Protein AF-A0A0S7F197-F1 (afdb_monomer)

Sequence (125 aa):
KGGRQEEVINSNISMAHLVPHTPRNTLISLTGIEQMNTLLDNIISGESMDQLIGAPYGCGEQNMARMTLPLIAVLYLDKTNQWESVGFEKRNEAIQHIKTGKLHRAFLGTDTTYMMSLQHTKRKK

Nearest PDB structures (foldseek):
  2wii-assembly3_B  TM=9.419E-01  e=9.748E-04  Homo sapiens
  7b2m-assembly1_B  TM=9.218E-01  e=2.964E-03  Homo sapiens
  7b2p-assembly1_B  TM=9.239E-01  e=3.746E-03  Homo sapiens
  1hzf-assembly1_A  TM=9.238E-01  e=4.211E-03  Homo sapiens
  7b2q-assembly1_B  TM=9.219E-01  e=9.014E-03  Homo sapiens

Solvent-accessible surface area (backbone atoms only — not comparable to full-atom values): 7716 Å² total; per-residue (Å²): 137,85,83,87,83,83,83,89,84,79,78,88,73,57,77,90,77,55,69,85,96,60,89,86,86,84,89,84,85,86,81,73,73,61,67,61,50,57,58,49,46,71,70,64,34,41,66,59,33,49,78,30,53,52,74,44,55,77,57,77,66,51,18,53,61,42,32,48,37,19,49,52,29,50,56,48,33,68,73,69,67,35,40,78,73,58,38,67,69,49,58,58,52,30,52,48,30,46,51,51,41,51,51,56,48,51,61,50,69,76,38,47,71,60,53,53,50,54,55,59,57,61,73,74,105

Secondary structure (DSSP, 8-state):
-PPPP---------GGGSPTTPPP--------THHHHHHHHHHS-HHHHHTT-----SSHHHHHHHHHHHHHHHHHHHHHTTHHHH-HHHHHHHHHHHHHHHHHHHHHHHHHHHHHHHHHHHTT-

Mean predicted aligned error: 16.6 Å

Radius of gyration: 30.18 Å; Cα contacts (8 Å, |Δi|>4): 68; chains: 1; bounding box: 49×61×86 Å

InterPro domains:
  IPR008930 Terpenoid cyclases/protein prenyltransferase alpha-alpha toroid [SSF48239] (44-101)
  IPR011626 Alpha-macroglobulin-like, TED domain [PF07678] (38-104)
  IPR019742 Alpha-2-macroglobulin, conserved site [PS00477] (56-64)
  IPR047565 Alpha-macroglobulin-like, thiol-ester bond-forming region [SM01419] (48-77)
  IPR050473 Alpha-2-macroglobulin/Complement system [PTHR11412] (29-101)

Structure (mmCIF, N/CA/C/O backbone):
data_AF-A0A0S7F197-F1
#
_entry.id   AF-A0A0S7F197-F1
#
loop_
_atom_site.group_PDB
_atom_site.id
_atom_site.type_symbol
_atom_site.label_atom_id
_atom_site.label_alt_id
_atom_site.label_comp_id
_atom_site.label_asym_id
_atom_site.label_entity_id
_atom_site.label_seq_id
_atom_site.pdbx_PDB_ins_code
_atom_site.Cartn_x
_atom_site.Cartn_y
_atom_site.Cartn_z
_atom_site.occupancy
_atom_site.B_iso_or_equiv
_atom_site.auth_seq_id
_atom_site.auth_comp_id
_atom_site.auth_asym_id
_atom_site.auth_atom_id
_atom_site.pdbx_PDB_model_num
ATOM 1 N N . LYS A 1 1 ? -10.213 -11.837 -30.596 1.00 41.69 1 LYS A N 1
ATOM 2 C CA . LYS A 1 1 ? -9.796 -11.834 -32.022 1.00 41.69 1 LYS A CA 1
ATOM 3 C C . LYS A 1 1 ? -8.289 -11.590 -32.039 1.00 41.69 1 LYS A C 1
ATOM 5 O O . LYS A 1 1 ? -7.893 -10.514 -31.621 1.00 41.69 1 LYS A O 1
ATOM 10 N N . GLY A 1 2 ? -7.472 -12.596 -32.363 1.00 49.31 2 GLY A N 1
ATOM 11 C CA . GLY A 1 2 ? -6.006 -12.483 -32.339 1.00 49.31 2 GLY A CA 1
ATOM 12 C C . GLY A 1 2 ? -5.488 -11.846 -33.626 1.00 49.31 2 GLY A C 1
ATOM 13 O O . GLY A 1 2 ? -5.853 -12.297 -34.709 1.00 49.31 2 GLY A O 1
ATOM 14 N N . GLY A 1 3 ? -4.701 -10.776 -33.511 1.00 66.56 3 GLY A N 1
ATOM 15 C CA . GLY A 1 3 ? -4.039 -10.144 -34.650 1.00 66.56 3 GLY A CA 1
ATOM 16 C C . GLY A 1 3 ? -2.847 -10.986 -35.094 1.00 66.56 3 GLY A C 1
ATOM 17 O O . GLY A 1 3 ? -2.015 -11.352 -34.268 1.00 66.56 3 GLY A O 1
ATOM 18 N N . ARG A 1 4 ? -2.771 -11.317 -36.384 1.00 75.50 4 ARG A N 1
ATOM 19 C CA . ARG A 1 4 ? -1.572 -11.913 -36.980 1.00 75.50 4 ARG A CA 1
ATOM 20 C C . ARG A 1 4 ? -0.666 -10.768 -37.425 1.00 75.50 4 ARG A C 1
ATOM 22 O O . ARG A 1 4 ? -1.080 -9.991 -38.280 1.00 75.50 4 ARG A O 1
ATOM 29 N N . GLN A 1 5 ? 0.528 -10.660 -36.848 1.00 76.38 5 GLN A N 1
ATOM 30 C CA . GLN A 1 5 ? 1.568 -9.756 -37.341 1.00 76.38 5 GLN A CA 1
ATOM 31 C C . GLN A 1 5 ? 2.603 -10.571 -38.114 1.00 76.38 5 GLN A C 1
ATOM 33 O O . GLN A 1 5 ? 3.058 -11.612 -37.648 1.00 76.38 5 GLN A O 1
ATOM 38 N N . GLU A 1 6 ? 2.932 -10.101 -39.309 1.00 84.50 6 GLU A N 1
ATOM 39 C CA . GLU A 1 6 ? 3.902 -10.704 -40.213 1.00 84.50 6 GLU A CA 1
ATOM 40 C C . GLU A 1 6 ? 4.879 -9.606 -40.622 1.00 84.50 6 GLU A C 1
ATOM 42 O O . GLU A 1 6 ? 4.458 -8.536 -41.062 1.00 84.50 6 GLU A O 1
ATOM 47 N N . GLU A 1 7 ? 6.171 -9.847 -40.424 1.00 77.50 7 GLU A N 1
ATOM 48 C CA . GLU A 1 7 ? 7.221 -8.885 -40.736 1.00 77.50 7 GLU A CA 1
ATOM 49 C C . GLU A 1 7 ? 8.354 -9.594 -41.476 1.00 77.50 7 GLU A C 1
ATOM 51 O O . GLU A 1 7 ? 8.823 -10.657 -41.063 1.00 77.50 7 GLU A O 1
ATOM 56 N N . VAL A 1 8 ? 8.764 -9.020 -42.607 1.00 83.50 8 VAL A N 1
ATOM 57 C CA . VAL A 1 8 ? 9.816 -9.568 -43.466 1.00 83.50 8 VAL A CA 1
ATOM 58 C C . VAL A 1 8 ? 11.104 -8.810 -43.182 1.00 83.50 8 VAL A C 1
ATOM 60 O O . VAL A 1 8 ? 11.246 -7.648 -43.559 1.00 83.50 8 VAL A O 1
ATOM 63 N N . ILE A 1 9 ? 12.053 -9.479 -42.531 1.00 78.12 9 ILE A N 1
ATOM 64 C CA . ILE A 1 9 ? 13.364 -8.906 -42.220 1.00 78.12 9 ILE A CA 1
ATOM 65 C C . ILE A 1 9 ? 14.352 -9.334 -43.303 1.00 78.12 9 ILE A C 1
ATOM 67 O O . ILE A 1 9 ? 14.784 -10.486 -43.358 1.00 78.12 9 ILE A O 1
ATOM 71 N N . ASN A 1 10 ? 14.719 -8.390 -44.166 1.00 80.50 10 ASN A N 1
ATOM 72 C CA . ASN A 1 10 ? 15.731 -8.605 -45.191 1.00 80.50 10 ASN A CA 1
ATOM 73 C C . ASN A 1 10 ? 17.127 -8.326 -44.626 1.00 80.50 10 ASN A C 1
ATOM 75 O O . ASN A 1 10 ? 17.353 -7.324 -43.951 1.00 80.50 10 ASN A O 1
ATOM 79 N N . SER A 1 11 ? 18.081 -9.202 -44.933 1.00 75.06 11 SER A N 1
ATOM 80 C CA . SER A 1 11 ? 19.487 -8.945 -44.628 1.00 75.06 11 SER A CA 1
ATOM 81 C C . SER A 1 11 ? 20.049 -7.894 -45.585 1.00 75.06 11 SER A C 1
ATOM 83 O O . SER A 1 11 ? 19.920 -8.036 -46.798 1.00 75.06 11 SER A O 1
ATOM 85 N N . ASN A 1 12 ? 20.740 -6.885 -45.050 1.00 79.50 12 ASN A N 1
ATOM 86 C CA . ASN A 1 12 ? 21.515 -5.929 -45.853 1.00 79.50 12 ASN A CA 1
ATOM 87 C C . ASN A 1 12 ? 22.893 -6.472 -46.276 1.00 79.50 12 ASN A C 1
ATOM 89 O O . ASN A 1 12 ? 23.678 -5.758 -46.902 1.00 79.50 12 ASN A O 1
ATOM 93 N N . ILE A 1 13 ? 23.228 -7.718 -45.927 1.00 76.50 13 ILE A N 1
ATOM 94 C CA . ILE A 1 13 ? 24.501 -8.325 -46.315 1.00 76.50 13 ILE A CA 1
ATOM 95 C C . ILE A 1 13 ? 24.418 -8.750 -47.782 1.00 76.50 13 ILE A C 1
ATOM 97 O O . ILE A 1 13 ? 23.639 -9.631 -48.146 1.00 76.50 13 ILE A O 1
ATOM 101 N N . SER A 1 14 ? 25.256 -8.135 -48.617 1.00 77.94 14 SER A N 1
ATOM 102 C CA . SER A 1 14 ? 25.396 -8.500 -50.028 1.00 77.94 14 SER A CA 1
ATOM 103 C C . SER A 1 14 ? 25.887 -9.939 -50.185 1.00 77.94 14 SER A C 1
ATOM 105 O O . SER A 1 14 ? 26.837 -10.362 -49.523 1.00 77.94 14 SER A O 1
ATOM 107 N N . MET A 1 15 ? 25.299 -10.665 -51.138 1.00 75.69 15 MET A N 1
ATOM 108 C CA . MET A 1 15 ? 25.708 -12.028 -51.495 1.00 75.69 15 MET A CA 1
ATOM 109 C C . MET A 1 15 ? 27.176 -12.114 -51.938 1.00 75.69 15 MET A C 1
ATOM 111 O O . MET A 1 15 ? 27.795 -13.160 -51.774 1.00 75.69 15 MET A O 1
ATOM 115 N N . ALA A 1 16 ? 27.750 -11.018 -52.447 1.00 79.31 16 ALA A N 1
ATOM 116 C CA . ALA A 1 16 ? 29.157 -10.951 -52.844 1.00 79.31 16 ALA A CA 1
ATOM 117 C C . ALA A 1 16 ? 30.136 -11.015 -51.655 1.00 79.31 16 ALA A C 1
ATOM 119 O O . ALA A 1 16 ? 31.313 -11.300 -51.849 1.00 79.31 16 ALA A O 1
ATOM 120 N N . HIS A 1 17 ? 29.665 -10.747 -50.432 1.00 78.12 17 HIS A N 1
ATOM 121 C CA . HIS A 1 17 ? 30.480 -10.756 -49.212 1.00 78.12 17 HIS A CA 1
ATOM 122 C C . HIS A 1 17 ? 30.296 -12.033 -48.377 1.00 78.12 17 HIS A C 1
ATOM 124 O O . HIS A 1 17 ? 30.851 -12.138 -47.284 1.00 78.12 17 HIS A O 1
ATOM 130 N N . LEU A 1 18 ? 29.515 -13.002 -48.865 1.00 79.00 18 LEU A N 1
ATOM 131 C CA . LEU A 1 18 ? 29.321 -14.286 -48.199 1.00 79.00 18 LEU A CA 1
ATOM 132 C C . LEU A 1 18 ? 30.352 -15.299 -48.693 1.00 79.00 18 LEU A C 1
ATOM 134 O O . LEU A 1 18 ? 30.513 -15.509 -49.894 1.00 79.00 18 LEU A O 1
ATOM 138 N N . VAL A 1 19 ? 31.010 -15.973 -47.752 1.00 82.00 19 VAL A N 1
ATOM 139 C CA . VAL A 1 19 ? 31.907 -17.086 -48.072 1.00 82.00 19 VAL A CA 1
ATOM 140 C C . VAL A 1 19 ? 31.065 -18.286 -48.534 1.00 82.00 19 VAL A C 1
ATOM 142 O O . VAL A 1 19 ? 30.174 -18.723 -47.791 1.00 82.00 19 VAL A O 1
ATOM 145 N N . PRO A 1 20 ? 31.323 -18.844 -49.734 1.00 82.50 20 PRO A N 1
ATOM 146 C CA . PRO A 1 20 ? 30.599 -20.009 -50.229 1.00 82.50 20 PRO A CA 1
ATOM 147 C C . PRO A 1 20 ? 30.662 -21.189 -49.249 1.00 82.50 20 PRO A C 1
ATOM 149 O O . PRO A 1 20 ? 31.667 -21.396 -48.575 1.00 82.50 20 PRO A O 1
ATOM 152 N N . HIS A 1 21 ? 29.583 -21.970 -49.175 1.00 80.12 21 HIS A N 1
ATOM 153 C CA . HIS A 1 21 ? 29.463 -23.176 -48.336 1.00 80.12 21 HIS A CA 1
ATOM 154 C C . HIS A 1 21 ? 29.579 -22.973 -46.813 1.00 80.12 21 HIS A C 1
ATOM 156 O O . HIS A 1 21 ? 29.723 -23.946 -46.076 1.00 80.12 21 HIS A O 1
ATOM 162 N N . THR A 1 22 ? 29.450 -21.740 -46.317 1.00 80.00 22 THR A N 1
ATOM 163 C CA . THR A 1 22 ? 29.411 -21.471 -44.870 1.00 80.00 22 THR A CA 1
ATOM 164 C C . THR A 1 22 ? 27.970 -21.544 -44.334 1.00 80.00 22 THR A C 1
ATOM 166 O O . THR A 1 22 ? 27.057 -21.007 -44.975 1.00 80.00 22 THR A O 1
ATOM 169 N N . PRO A 1 23 ? 27.721 -22.187 -43.175 1.00 77.88 23 PRO A N 1
ATOM 170 C CA . PRO A 1 23 ? 26.403 -22.189 -42.544 1.00 77.88 23 PRO A CA 1
ATOM 171 C C . PRO A 1 23 ? 25.985 -20.776 -42.115 1.00 77.88 23 PRO A C 1
ATOM 173 O O . PRO A 1 23 ? 26.791 -19.988 -41.624 1.00 77.88 23 PRO A O 1
ATO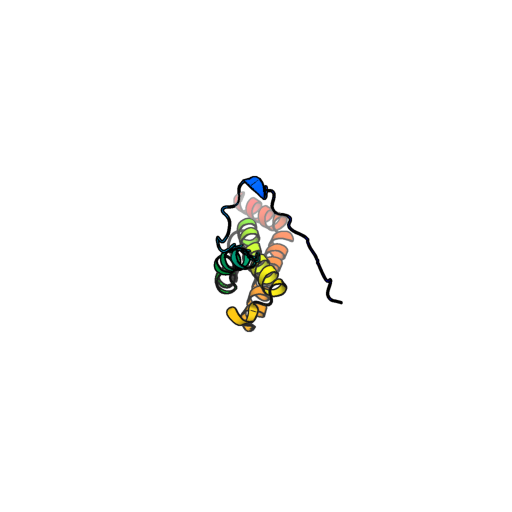M 176 N N . ARG A 1 24 ? 24.704 -20.449 -42.314 1.00 76.81 24 ARG A N 1
ATOM 177 C CA . ARG A 1 24 ? 24.119 -19.143 -41.985 1.00 76.81 24 ARG A CA 1
ATOM 178 C C . ARG A 1 24 ? 23.312 -19.258 -40.697 1.00 76.81 24 ARG A C 1
ATOM 180 O O . ARG A 1 24 ? 22.344 -20.011 -40.664 1.00 76.81 24 ARG A O 1
ATOM 187 N N . ASN A 1 25 ? 23.674 -18.473 -39.685 1.00 77.75 25 ASN A N 1
ATOM 188 C CA . ASN A 1 25 ? 22.952 -18.415 -38.416 1.00 77.75 25 ASN A CA 1
ATOM 189 C C . ASN A 1 25 ? 22.300 -17.038 -38.254 1.00 77.75 25 ASN A C 1
ATOM 191 O O . ASN A 1 25 ? 22.963 -16.012 -38.398 1.00 77.75 25 ASN A O 1
ATOM 195 N N . THR A 1 26 ? 21.011 -17.015 -37.924 1.00 78.75 26 THR A N 1
ATOM 196 C CA . THR A 1 26 ? 20.271 -15.794 -37.581 1.00 78.75 26 THR A CA 1
ATOM 197 C C . THR A 1 26 ? 19.682 -15.974 -36.189 1.00 78.75 26 THR A C 1
ATOM 199 O O . THR A 1 26 ? 18.934 -16.921 -35.961 1.00 78.75 26 THR A O 1
ATOM 202 N N . LEU A 1 27 ? 20.036 -15.085 -35.258 1.00 78.75 27 LEU A N 1
ATOM 203 C CA . LEU A 1 27 ? 19.495 -15.077 -33.901 1.00 78.75 27 LEU A CA 1
ATOM 204 C C . LEU A 1 27 ? 18.454 -13.965 -33.787 1.00 78.75 27 LEU A C 1
ATOM 206 O O . LEU A 1 27 ? 18.780 -12.791 -33.944 1.00 78.75 27 LEU A O 1
ATOM 210 N N . ILE A 1 28 ? 17.214 -14.349 -33.501 1.00 79.38 28 ILE A N 1
ATOM 211 C CA . ILE A 1 28 ? 16.116 -13.426 -33.215 1.00 79.38 28 ILE A CA 1
ATOM 212 C C . ILE A 1 28 ? 15.781 -13.591 -31.735 1.00 79.38 28 ILE A C 1
ATOM 214 O O . ILE A 1 28 ? 15.513 -14.705 -31.291 1.00 79.38 28 ILE A O 1
ATOM 218 N N . SER A 1 29 ? 15.817 -12.496 -30.975 1.00 75.00 29 SER A N 1
ATOM 219 C CA . SER A 1 29 ? 15.411 -12.477 -29.568 1.00 75.00 29 SER A CA 1
ATOM 220 C C . SER A 1 29 ? 14.234 -11.529 -29.388 1.00 75.00 29 SER A C 1
ATOM 222 O O . SER A 1 29 ? 14.250 -10.408 -29.895 1.00 75.00 29 SER A O 1
ATOM 224 N N . LEU A 1 30 ? 13.218 -11.998 -28.674 1.00 71.25 30 LEU A N 1
ATOM 225 C CA . LEU A 1 30 ? 12.011 -11.259 -28.331 1.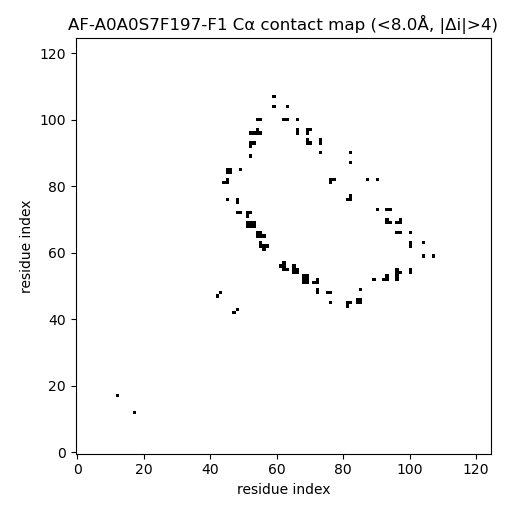00 71.25 30 LEU A CA 1
ATOM 226 C C . LEU A 1 30 ? 11.923 -11.225 -26.810 1.00 71.25 30 LEU A C 1
ATOM 228 O O . LEU A 1 30 ? 11.762 -12.268 -26.178 1.00 71.25 30 LEU A O 1
ATOM 232 N N . THR A 1 31 ? 12.011 -10.034 -26.229 1.00 65.62 31 THR A N 1
ATOM 233 C CA . THR A 1 31 ? 11.844 -9.844 -24.786 1.00 65.62 31 THR A CA 1
ATOM 234 C C . THR A 1 31 ? 10.580 -9.032 -24.545 1.00 65.62 31 THR A C 1
ATOM 236 O O . THR A 1 31 ? 10.441 -7.926 -25.065 1.00 65.62 31 THR A O 1
ATOM 239 N N . GLY A 1 32 ? 9.647 -9.578 -23.765 1.00 64.88 32 GLY A N 1
ATOM 240 C CA . GLY A 1 32 ? 8.479 -8.839 -23.290 1.00 64.88 32 GLY A CA 1
ATOM 241 C C . GLY A 1 32 ? 8.852 -7.844 -22.186 1.00 64.88 32 GLY A C 1
ATOM 242 O O . GLY A 1 32 ? 9.794 -8.065 -21.428 1.00 64.88 32 GLY A O 1
ATOM 243 N N . ILE A 1 33 ? 8.074 -6.768 -22.051 1.00 64.50 33 ILE A N 1
ATOM 244 C CA . ILE A 1 33 ? 8.262 -5.718 -21.025 1.00 64.50 33 ILE A CA 1
ATOM 245 C C . ILE A 1 33 ? 7.960 -6.240 -19.597 1.00 64.50 33 ILE A C 1
ATOM 247 O O . ILE A 1 33 ? 8.137 -5.523 -18.618 1.00 64.50 33 ILE A O 1
ATOM 251 N N . GLU A 1 34 ? 7.540 -7.501 -19.441 1.00 57.81 34 GLU A N 1
ATOM 252 C CA . GLU A 1 34 ? 7.171 -8.107 -18.151 1.00 57.81 34 GLU A CA 1
ATOM 253 C C . GLU A 1 34 ? 8.269 -7.999 -17.081 1.00 57.81 34 GLU A C 1
ATOM 255 O O . GLU A 1 34 ? 7.963 -7.845 -15.900 1.00 57.81 34 GLU A O 1
ATOM 260 N N . GLN A 1 35 ? 9.546 -7.975 -17.476 1.00 55.03 35 GLN A N 1
ATOM 261 C CA . GLN A 1 35 ? 10.667 -7.827 -16.539 1.00 55.03 35 GLN A CA 1
ATOM 262 C C . GLN A 1 35 ? 10.630 -6.492 -15.775 1.00 55.03 35 GLN A C 1
ATOM 264 O O . GLN A 1 35 ? 11.036 -6.426 -14.615 1.00 55.03 35 GLN A O 1
ATOM 269 N N . MET A 1 36 ? 10.092 -5.431 -16.382 1.00 55.09 36 MET A N 1
ATOM 270 C CA . MET A 1 36 ? 9.985 -4.125 -15.730 1.00 55.09 36 MET A CA 1
ATOM 271 C C . MET A 1 36 ? 8.828 -4.079 -14.719 1.00 55.09 36 MET A C 1
ATOM 273 O O . MET A 1 36 ? 8.958 -3.429 -13.682 1.00 55.09 36 MET A O 1
ATOM 277 N N . ASN A 1 37 ? 7.749 -4.833 -14.964 1.00 54.91 37 ASN A N 1
ATOM 278 C CA . ASN A 1 37 ? 6.652 -4.986 -14.004 1.00 54.91 37 ASN A CA 1
ATOM 279 C C . ASN A 1 37 ? 7.124 -5.740 -12.758 1.00 54.91 37 ASN A C 1
ATOM 281 O O . ASN A 1 37 ? 6.896 -5.262 -11.657 1.00 54.91 37 ASN A O 1
ATOM 285 N N . THR A 1 38 ? 7.903 -6.819 -12.906 1.00 55.00 38 THR A N 1
ATOM 286 C CA . THR A 1 38 ? 8.399 -7.576 -11.738 1.00 55.00 38 THR A CA 1
ATOM 287 C C . THR A 1 38 ? 9.285 -6.754 -10.795 1.00 55.00 38 THR A C 1
ATOM 289 O O . THR A 1 38 ? 9.247 -6.955 -9.586 1.00 55.00 38 THR A O 1
ATOM 292 N N . LEU A 1 39 ? 10.060 -5.791 -11.310 1.00 57.47 39 LEU A N 1
ATOM 293 C CA . LEU A 1 39 ? 10.876 -4.895 -10.480 1.00 57.47 39 LEU A CA 1
ATOM 294 C C . LEU A 1 39 ? 10.033 -3.848 -9.739 1.00 57.47 39 LEU A C 1
ATOM 296 O O . LEU A 1 39 ? 10.335 -3.539 -8.589 1.00 57.47 39 LEU A O 1
ATOM 300 N N . LEU A 1 40 ? 8.983 -3.312 -10.373 1.00 54.34 40 LEU A N 1
ATOM 301 C CA . LEU A 1 40 ? 8.061 -2.364 -9.738 1.00 54.34 40 LEU A CA 1
ATOM 302 C C . LEU A 1 40 ? 7.122 -3.053 -8.739 1.00 54.34 40 LEU A C 1
ATOM 304 O O . LEU A 1 40 ? 6.922 -2.523 -7.648 1.00 54.34 40 LEU A O 1
ATOM 308 N N . ASP A 1 41 ? 6.620 -4.242 -9.071 1.00 53.16 41 ASP A N 1
ATOM 309 C CA . ASP A 1 41 ? 5.762 -5.055 -8.202 1.00 53.16 41 ASP A CA 1
ATOM 310 C C . ASP A 1 41 ? 6.499 -5.478 -6.921 1.00 53.16 41 ASP A C 1
ATOM 312 O O . ASP A 1 41 ? 5.907 -5.518 -5.843 1.00 53.16 41 ASP A O 1
ATOM 316 N N . ASN A 1 42 ? 7.814 -5.713 -7.006 1.00 57.38 42 ASN A N 1
ATOM 317 C CA . ASN A 1 42 ? 8.644 -6.015 -5.837 1.00 57.38 42 ASN A CA 1
ATOM 318 C C . ASN A 1 42 ? 8.886 -4.797 -4.923 1.00 57.38 42 ASN A C 1
ATOM 320 O O . ASN A 1 42 ? 9.163 -4.980 -3.741 1.00 57.38 42 ASN A O 1
ATOM 324 N N . ILE A 1 43 ? 8.809 -3.563 -5.441 1.00 61.19 43 ILE A N 1
ATOM 325 C CA . ILE A 1 43 ? 8.990 -2.332 -4.643 1.00 61.19 43 ILE A CA 1
ATOM 326 C C . ILE A 1 43 ? 7.655 -1.856 -4.059 1.00 61.19 43 ILE A C 1
ATOM 328 O O . ILE A 1 43 ? 7.614 -1.336 -2.946 1.00 61.19 43 ILE A O 1
ATOM 332 N N . ILE A 1 44 ? 6.563 -2.007 -4.810 1.00 74.75 44 ILE A N 1
ATOM 333 C CA . ILE A 1 44 ? 5.217 -1.592 -4.415 1.00 74.75 44 ILE A CA 1
ATOM 334 C C . ILE A 1 44 ? 4.350 -2.849 -4.316 1.00 74.75 44 ILE A C 1
ATOM 336 O O . ILE A 1 44 ? 3.586 -3.186 -5.217 1.00 74.75 44 ILE A O 1
ATOM 340 N N . SER A 1 45 ? 4.481 -3.551 -3.197 1.00 82.81 45 SER A N 1
ATOM 341 C CA . SER A 1 45 ? 3.744 -4.782 -2.910 1.00 82.81 45 SER A CA 1
ATOM 342 C C . SER A 1 45 ? 2.594 -4.549 -1.929 1.00 82.81 45 SER A C 1
ATOM 344 O O . SER A 1 45 ? 2.530 -3.518 -1.249 1.00 82.81 45 SER A O 1
ATOM 346 N N . GLY A 1 46 ? 1.704 -5.534 -1.798 1.00 83.69 46 GLY A N 1
ATOM 347 C CA . GLY A 1 46 ? 0.702 -5.540 -0.735 1.00 83.69 46 GLY A CA 1
ATOM 348 C C . GLY A 1 46 ? 1.316 -5.421 0.665 1.00 83.69 46 GLY A C 1
ATOM 349 O O . GLY A 1 46 ? 0.842 -4.619 1.465 1.00 83.69 46 GLY A O 1
ATOM 350 N N . GLU A 1 47 ? 2.433 -6.106 0.928 1.00 85.81 47 GLU A N 1
ATOM 351 C CA . GLU A 1 47 ? 3.190 -5.999 2.187 1.00 85.81 47 GLU A CA 1
ATOM 352 C C . GLU A 1 47 ? 3.683 -4.566 2.452 1.00 85.81 47 GLU A C 1
ATOM 354 O O . GLU A 1 47 ? 3.595 -4.064 3.571 1.00 85.81 47 GLU A O 1
ATOM 359 N N . SER A 1 48 ? 4.136 -3.861 1.412 1.00 87.50 48 SER A N 1
ATOM 360 C CA . SER A 1 48 ? 4.538 -2.454 1.541 1.00 87.50 48 SER A CA 1
ATOM 361 C C . SER A 1 48 ? 3.343 -1.535 1.816 1.00 87.50 48 SER A C 1
ATOM 363 O O . SER A 1 48 ? 3.465 -0.566 2.564 1.00 87.50 48 SER A O 1
ATOM 365 N N . MET A 1 49 ? 2.170 -1.832 1.243 1.00 92.00 49 MET A N 1
ATOM 366 C CA . MET A 1 49 ? 0.936 -1.083 1.520 1.00 92.00 49 MET A CA 1
ATOM 367 C C . MET A 1 49 ? 0.381 -1.348 2.918 1.00 92.00 49 MET A C 1
ATOM 369 O O . MET A 1 49 ? -0.240 -0.455 3.492 1.00 92.00 49 MET A O 1
ATOM 373 N N . ASP A 1 50 ? 0.615 -2.532 3.482 1.00 90.25 50 ASP A N 1
ATOM 374 C CA . ASP A 1 50 ? 0.197 -2.871 4.841 1.00 90.25 50 ASP A CA 1
ATOM 375 C C . ASP A 1 50 ? 0.766 -1.893 5.879 1.00 90.25 50 ASP A C 1
ATOM 377 O O . ASP A 1 50 ? 0.061 -1.417 6.765 1.00 90.25 50 ASP A O 1
ATOM 381 N N . GLN A 1 51 ? 2.022 -1.480 5.696 1.00 90.94 51 GLN A N 1
ATOM 382 C CA . GLN A 1 51 ? 2.695 -0.514 6.572 1.00 90.94 51 GLN A CA 1
ATOM 383 C C . GLN A 1 51 ? 2.030 0.873 6.585 1.00 90.94 51 GLN A C 1
ATOM 385 O O . GLN A 1 51 ? 2.273 1.677 7.487 1.00 90.94 51 GLN A O 1
ATOM 390 N N . LEU A 1 52 ? 1.197 1.174 5.587 1.00 91.81 52 LEU A N 1
ATOM 391 C CA . LEU A 1 52 ? 0.463 2.432 5.475 1.00 91.81 52 LEU A CA 1
ATOM 392 C C . LEU A 1 52 ? -0.932 2.359 6.120 1.00 91.81 52 LEU A C 1
ATOM 394 O O . LEU A 1 52 ? -1.591 3.393 6.275 1.00 91.81 52 LEU A O 1
ATOM 398 N N . ILE A 1 53 ? -1.394 1.164 6.503 1.00 91.06 53 ILE A N 1
ATOM 399 C CA . ILE A 1 53 ? -2.676 0.944 7.175 1.00 91.06 53 ILE A CA 1
ATOM 400 C C . ILE A 1 53 ? -2.495 1.215 8.669 1.00 91.06 53 ILE A C 1
ATOM 402 O O . ILE A 1 53 ? -2.216 0.332 9.471 1.00 91.06 53 ILE A O 1
ATOM 406 N N . GLY A 1 54 ? -2.660 2.479 9.049 1.00 89.19 54 GLY A N 1
ATOM 407 C CA . GLY A 1 54 ? -2.561 2.903 10.440 1.00 89.19 54 GLY A CA 1
ATOM 408 C C . GLY A 1 54 ? -3.537 4.016 10.789 1.00 89.19 54 GLY A C 1
ATOM 409 O O . GLY A 1 54 ? -3.959 4.804 9.936 1.00 89.19 54 GLY A O 1
ATOM 410 N N . ALA A 1 55 ? -3.879 4.093 12.074 1.00 86.38 55 ALA A N 1
ATOM 411 C CA . ALA A 1 55 ? -4.706 5.168 12.597 1.00 86.38 55 ALA A CA 1
ATOM 412 C C . ALA A 1 55 ? -3.969 6.517 12.478 1.00 86.38 55 ALA A C 1
ATOM 414 O O . ALA A 1 55 ? -2.817 6.631 12.912 1.00 86.38 55 ALA A O 1
ATOM 415 N N . PRO A 1 56 ? -4.606 7.568 11.931 1.00 84.69 56 PRO A N 1
ATOM 416 C CA . PRO A 1 56 ? -4.024 8.901 11.940 1.00 84.69 56 PRO A CA 1
ATOM 417 C C . PRO A 1 56 ? -4.027 9.486 13.362 1.00 84.69 56 PRO A C 1
ATOM 419 O O . PRO A 1 56 ? -4.864 9.146 14.196 1.00 84.69 56 PRO A O 1
ATOM 422 N N . TYR A 1 57 ? -3.074 10.376 13.640 1.00 81.88 57 TYR A N 1
ATOM 423 C CA . TYR A 1 57 ? -2.914 11.017 14.948 1.00 81.88 57 TYR A CA 1
ATOM 424 C C . TYR A 1 57 ? -2.252 12.397 14.824 1.00 81.88 57 TYR A C 1
ATOM 426 O O . TYR A 1 57 ? -1.696 12.745 13.778 1.00 81.88 57 TYR A O 1
ATOM 434 N N . GLY A 1 58 ? -2.250 13.168 15.915 1.00 78.31 58 GLY A N 1
ATOM 435 C CA . GLY A 1 58 ? -1.622 14.493 16.008 1.00 78.31 58 GLY A CA 1
ATOM 436 C C . GLY A 1 58 ? -2.605 15.655 15.836 1.00 78.31 58 GLY A C 1
ATOM 437 O O . GLY A 1 58 ? -3.818 15.468 15.865 1.00 78.31 58 GLY A O 1
ATOM 438 N N . CYS A 1 59 ? -2.075 16.872 15.674 1.00 78.94 59 CYS A N 1
ATOM 439 C CA . CYS A 1 59 ? -2.886 18.073 15.426 1.00 78.94 59 CYS A CA 1
ATOM 440 C C . CYS A 1 59 ? -3.660 17.961 14.103 1.00 78.94 59 CYS A C 1
ATOM 442 O O . CYS A 1 59 ? -3.281 17.175 13.242 1.00 78.94 59 CYS A O 1
ATOM 444 N N . GLY A 1 60 ? -4.686 18.792 13.892 1.00 73.62 60 GLY A N 1
ATOM 445 C CA . GLY A 1 60 ? -5.568 18.703 12.716 1.00 73.62 60 GLY A CA 1
ATOM 446 C C . GLY A 1 60 ? -4.846 18.551 11.366 1.00 73.62 60 GLY A C 1
ATOM 447 O O . GLY A 1 60 ? -5.235 17.704 10.565 1.00 73.62 60 GLY A O 1
ATOM 448 N N . GLU A 1 61 ? -3.760 19.298 11.140 1.00 74.25 61 GLU A N 1
ATOM 449 C CA . GLU A 1 61 ? -2.941 19.207 9.920 1.00 74.25 61 GLU A CA 1
ATOM 450 C C . GLU A 1 61 ? -2.127 17.904 9.832 1.00 74.25 61 GLU A C 1
ATOM 452 O O . GLU A 1 61 ? -2.140 17.230 8.806 1.00 74.25 61 GLU A O 1
ATOM 457 N N . GLN A 1 62 ? -1.481 17.489 10.923 1.00 77.62 62 GLN A N 1
ATOM 458 C CA . GLN A 1 62 ? -0.723 16.233 10.969 1.00 77.62 62 GLN A CA 1
ATOM 459 C C . GLN A 1 62 ? -1.638 15.009 10.856 1.00 77.62 62 GLN A C 1
ATOM 461 O O . GLN A 1 62 ? -1.300 14.035 10.187 1.00 77.62 62 GLN A O 1
ATOM 466 N N . ASN A 1 63 ? -2.813 15.074 11.477 1.00 80.12 63 ASN A N 1
ATOM 467 C CA . ASN A 1 63 ? -3.847 14.058 11.380 1.00 80.12 63 ASN A CA 1
ATOM 468 C C . ASN A 1 63 ? -4.348 13.934 9.935 1.00 80.12 63 ASN A C 1
ATOM 470 O O . ASN A 1 63 ? -4.474 12.826 9.423 1.00 80.12 63 ASN A O 1
ATOM 474 N N . MET A 1 64 ? -4.566 15.062 9.247 1.00 77.62 64 MET A N 1
ATOM 475 C CA . MET A 1 64 ? -4.903 15.074 7.819 1.00 77.62 64 MET A CA 1
ATOM 476 C C . MET A 1 64 ? -3.798 14.465 6.958 1.00 77.62 64 MET A C 1
ATOM 478 O O . MET A 1 64 ? -4.094 13.618 6.119 1.00 77.62 64 MET A O 1
ATOM 482 N N . ALA A 1 65 ? -2.542 14.859 7.184 1.00 80.81 65 ALA A N 1
ATOM 483 C CA . ALA A 1 65 ? -1.401 14.317 6.456 1.00 80.81 65 ALA A CA 1
ATOM 484 C C . ALA A 1 65 ? -1.304 12.794 6.637 1.00 80.81 65 ALA A C 1
ATOM 486 O O . ALA A 1 65 ? -1.201 12.060 5.658 1.00 80.81 65 ALA A O 1
ATOM 487 N N . ARG A 1 66 ? -1.444 12.294 7.870 1.00 84.38 66 ARG A N 1
ATOM 488 C CA . ARG A 1 66 ? -1.387 10.854 8.170 1.00 84.38 66 ARG A CA 1
ATOM 489 C C . ARG A 1 66 ? -2.593 10.075 7.648 1.00 84.38 66 ARG A C 1
ATOM 491 O O . ARG A 1 66 ? -2.426 8.934 7.243 1.00 84.38 66 ARG A O 1
ATOM 498 N N . MET A 1 67 ? -3.781 10.680 7.576 1.00 86.19 67 MET A N 1
ATOM 499 C CA . MET A 1 67 ? -4.980 10.043 7.006 1.00 86.19 67 MET A CA 1
ATOM 500 C C . MET A 1 67 ? -4.823 9.728 5.507 1.00 86.19 67 MET A C 1
ATOM 502 O O . MET A 1 67 ? -5.527 8.865 4.983 1.00 86.19 67 MET A O 1
ATOM 506 N N . THR A 1 68 ? -3.905 10.399 4.800 1.00 88.56 68 THR A N 1
ATOM 507 C CA . THR A 1 68 ? -3.649 10.099 3.382 1.00 88.56 68 THR A CA 1
ATOM 508 C C . THR A 1 68 ? -3.014 8.723 3.169 1.00 88.56 68 THR A C 1
ATOM 510 O O . THR A 1 68 ? -3.275 8.102 2.142 1.00 88.56 68 THR A O 1
ATOM 513 N N . LEU A 1 69 ? -2.259 8.210 4.147 1.00 91.25 69 LEU A N 1
ATOM 514 C CA . LEU A 1 69 ? -1.552 6.930 4.049 1.00 91.25 69 LEU A CA 1
ATOM 515 C C . LEU A 1 69 ? -2.508 5.731 3.886 1.00 91.25 69 LEU A C 1
ATOM 517 O O . LEU A 1 69 ? -2.417 5.061 2.855 1.00 91.25 69 LEU A O 1
ATOM 521 N N . PRO A 1 70 ? -3.494 5.498 4.780 1.00 91.50 70 PRO A N 1
ATOM 522 C CA . PRO A 1 70 ? -4.441 4.399 4.597 1.00 91.50 70 PRO A CA 1
ATOM 523 C C . PRO A 1 70 ? -5.329 4.591 3.357 1.00 91.50 70 PRO A C 1
ATOM 525 O O . PRO A 1 70 ? -5.764 3.610 2.758 1.00 91.50 70 PRO A O 1
ATOM 528 N N . LEU A 1 71 ? -5.582 5.834 2.920 1.00 90.56 71 LEU A N 1
ATOM 529 C CA . LEU A 1 71 ? -6.322 6.100 1.682 1.00 90.56 71 LEU A CA 1
ATOM 530 C C . LEU A 1 71 ? -5.551 5.631 0.439 1.00 90.56 71 LEU A C 1
ATOM 532 O O . LEU A 1 71 ? -6.139 4.993 -0.432 1.00 90.56 71 LEU A O 1
ATOM 536 N N . ILE A 1 72 ? -4.255 5.940 0.354 1.00 90.62 72 ILE A N 1
ATOM 537 C CA . ILE A 1 72 ? -3.393 5.507 -0.755 1.00 90.62 72 ILE A CA 1
ATOM 538 C C . ILE A 1 72 ? -3.272 3.978 -0.765 1.00 90.62 72 ILE A C 1
ATOM 540 O O . ILE A 1 72 ? -3.427 3.375 -1.827 1.00 90.62 72 ILE A O 1
ATOM 544 N N . ALA A 1 73 ? -3.091 3.358 0.406 1.00 92.88 73 ALA A N 1
ATOM 545 C CA . ALA A 1 73 ? -3.017 1.905 0.553 1.00 92.88 73 ALA A CA 1
ATOM 546 C C . ALA A 1 73 ? -4.268 1.201 0.011 1.00 92.88 73 ALA A C 1
ATOM 548 O O . ALA A 1 73 ? -4.170 0.314 -0.835 1.00 92.88 73 ALA A O 1
ATOM 549 N N . VAL A 1 74 ? -5.458 1.651 0.430 1.00 93.69 74 VAL A N 1
ATOM 550 C CA . VAL A 1 74 ? -6.736 1.093 -0.04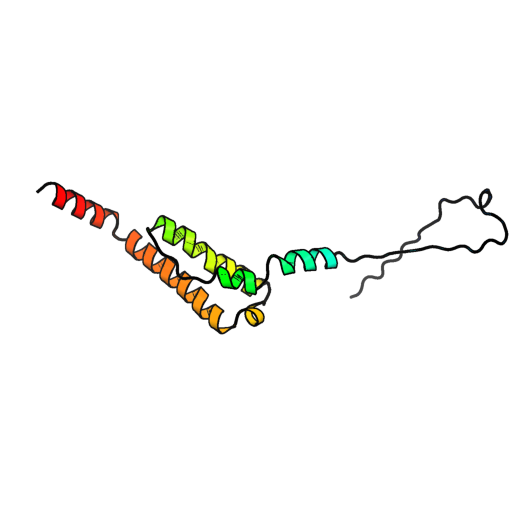1 1.00 93.69 74 VAL A CA 1
ATOM 551 C C . VAL A 1 74 ? -6.902 1.279 -1.547 1.00 93.69 74 VAL A C 1
ATOM 553 O O . VAL A 1 74 ? -7.291 0.338 -2.232 1.00 93.69 74 VAL A O 1
ATOM 556 N N . LEU A 1 75 ? -6.589 2.465 -2.082 1.00 93.12 75 LEU A N 1
ATOM 557 C CA . LEU A 1 75 ? -6.701 2.736 -3.519 1.00 93.12 75 LEU A CA 1
ATOM 558 C C . LEU A 1 75 ? -5.790 1.838 -4.359 1.00 93.12 75 LEU A C 1
ATOM 560 O O . LEU A 1 75 ? -6.187 1.440 -5.453 1.00 93.12 75 LEU A O 1
ATOM 564 N N . TYR A 1 76 ? -4.583 1.548 -3.874 1.00 92.38 76 TYR A N 1
ATOM 565 C CA . TYR A 1 76 ? -3.671 0.631 -4.545 1.00 92.38 76 TYR A CA 1
ATOM 566 C C . TYR A 1 76 ? -4.201 -0.803 -4.491 1.00 92.38 76 TYR A C 1
ATOM 568 O O . TYR A 1 76 ? -4.432 -1.401 -5.538 1.00 92.38 76 TYR A O 1
ATOM 576 N N . LEU A 1 77 ? -4.466 -1.318 -3.286 1.00 92.75 77 LEU A N 1
ATOM 577 C CA . LEU A 1 77 ? -4.881 -2.704 -3.055 1.00 92.75 77 LEU A CA 1
ATOM 578 C C . LEU A 1 77 ? -6.213 -3.052 -3.738 1.00 92.75 77 LEU A C 1
ATOM 580 O O . LEU A 1 77 ? -6.349 -4.151 -4.273 1.00 92.75 77 LEU A O 1
ATOM 584 N N . ASP A 1 78 ? -7.174 -2.119 -3.782 1.00 92.81 78 ASP A N 1
ATOM 585 C CA . ASP A 1 78 ? -8.433 -2.292 -4.524 1.00 92.81 78 ASP A CA 1
ATOM 586 C C . ASP A 1 78 ? -8.203 -2.326 -6.046 1.00 92.81 78 ASP A C 1
ATOM 588 O O . ASP A 1 78 ? -8.876 -3.073 -6.751 1.00 92.81 78 ASP A O 1
ATOM 592 N N . LYS A 1 79 ? -7.262 -1.532 -6.578 1.00 91.75 79 LYS A N 1
ATOM 593 C CA . LYS A 1 79 ? -6.969 -1.505 -8.023 1.00 91.75 79 LYS A CA 1
ATOM 594 C C . LYS A 1 79 ? -6.180 -2.720 -8.491 1.00 91.75 79 LYS A C 1
ATOM 596 O O . LYS A 1 79 ? -6.358 -3.148 -9.628 1.00 91.75 79 LYS A O 1
ATOM 601 N N . THR A 1 80 ? -5.295 -3.238 -7.647 1.00 88.69 80 THR A N 1
ATOM 602 C CA . THR A 1 80 ? -4.416 -4.364 -7.978 1.00 88.69 80 THR A CA 1
ATOM 603 C C . THR A 1 80 ? -4.947 -5.709 -7.487 1.00 88.69 80 THR A C 1
ATOM 605 O O . THR A 1 80 ? -4.364 -6.737 -7.814 1.00 88.69 80 THR A O 1
ATOM 608 N N . ASN A 1 81 ? -6.058 -5.723 -6.740 1.00 89.62 81 ASN A N 1
ATOM 609 C CA . ASN A 1 81 ? -6.645 -6.911 -6.111 1.00 89.62 81 ASN A CA 1
ATOM 610 C C . ASN A 1 81 ? -5.672 -7.672 -5.188 1.00 89.62 81 ASN A C 1
ATOM 612 O O . ASN A 1 81 ? -5.767 -8.886 -5.046 1.00 89.62 81 ASN A O 1
ATOM 616 N N . GLN A 1 82 ? -4.751 -6.968 -4.524 1.00 89.88 82 GLN A N 1
ATOM 617 C CA . GLN A 1 82 ? -3.692 -7.579 -3.705 1.00 89.88 82 GLN A CA 1
ATOM 618 C C . GLN A 1 82 ? -4.079 -7.815 -2.232 1.00 89.88 82 GLN A C 1
ATOM 620 O O . GLN A 1 82 ? -3.216 -8.110 -1.407 1.00 89.88 82 GLN A O 1
ATOM 625 N N . TRP A 1 83 ? -5.365 -7.725 -1.874 1.00 92.00 83 TRP A N 1
ATOM 626 C CA . TRP A 1 83 ? -5.830 -7.899 -0.488 1.00 92.00 83 TRP A CA 1
ATOM 627 C C . TRP A 1 83 ? -5.501 -9.265 0.116 1.00 92.00 83 TRP A C 1
ATOM 629 O O . TRP A 1 83 ? -5.319 -9.356 1.325 1.00 92.00 83 TRP A O 1
ATOM 639 N N . GLU A 1 84 ? -5.372 -10.308 -0.703 1.00 89.25 84 GLU A N 1
ATOM 640 C CA . GLU A 1 84 ? -4.994 -11.646 -0.238 1.00 89.25 84 GLU A CA 1
ATOM 641 C C . GLU A 1 84 ? -3.616 -11.659 0.444 1.00 89.25 84 GLU A C 1
ATOM 643 O O . GLU A 1 84 ? -3.447 -12.306 1.471 1.00 89.25 84 GLU A O 1
ATOM 648 N N . SER A 1 85 ? -2.657 -10.879 -0.068 1.00 87.06 85 SER A N 1
ATOM 649 C CA . SER A 1 85 ? -1.308 -10.768 0.510 1.00 87.06 85 SER A CA 1
ATOM 650 C C . SER A 1 85 ? -1.245 -9.994 1.833 1.00 87.06 85 SER A C 1
ATOM 652 O O . SER A 1 85 ? -0.257 -10.092 2.552 1.00 87.06 85 SER A O 1
ATOM 654 N N . VAL A 1 86 ? -2.288 -9.222 2.147 1.00 88.69 86 VAL A N 1
ATOM 655 C CA . VAL A 1 86 ? -2.345 -8.309 3.303 1.00 88.69 86 VAL A CA 1
ATOM 656 C C . VAL A 1 86 ? -3.305 -8.814 4.383 1.00 88.69 86 VAL A C 1
ATOM 658 O O . VAL A 1 86 ? -3.123 -8.515 5.561 1.00 88.69 86 VAL A O 1
ATOM 661 N N . GLY A 1 87 ? -4.316 -9.587 3.984 1.00 91.56 87 GLY A N 1
ATOM 662 C CA . GLY A 1 87 ? -5.450 -9.987 4.810 1.00 91.56 87 GLY A CA 1
ATOM 663 C C . GLY A 1 87 ? -6.707 -9.204 4.430 1.00 91.56 87 GLY A C 1
ATOM 664 O O . GLY A 1 87 ? -6.742 -7.970 4.467 1.00 91.56 87 GLY A O 1
ATOM 665 N N . PHE A 1 88 ? -7.778 -9.910 4.061 1.00 90.94 88 PHE A N 1
ATOM 666 C CA . PHE A 1 88 ? -9.039 -9.281 3.647 1.00 90.94 88 PHE A CA 1
ATOM 667 C C . PHE A 1 88 ? -9.701 -8.485 4.784 1.00 90.94 88 PHE A C 1
ATOM 669 O O . PHE A 1 88 ? -10.393 -7.495 4.541 1.00 90.94 88 PHE A O 1
ATOM 676 N N . GLU A 1 89 ? -9.472 -8.881 6.033 1.00 91.56 89 GLU A N 1
ATOM 677 C CA . GLU A 1 89 ? -9.926 -8.190 7.236 1.00 91.56 89 GLU A CA 1
ATOM 678 C C . GLU A 1 89 ? -9.328 -6.783 7.373 1.00 91.56 89 GLU A C 1
ATOM 680 O O . GLU A 1 89 ? -10.036 -5.858 7.794 1.00 91.56 89 GLU A O 1
ATOM 685 N N . LYS A 1 90 ? -8.083 -6.578 6.918 1.00 91.38 90 LYS A N 1
ATOM 686 C CA . LYS A 1 90 ? -7.410 -5.272 6.965 1.00 91.38 90 LYS A CA 1
ATOM 687 C C . LYS A 1 90 ? -8.068 -4.231 6.075 1.00 91.38 90 LYS A C 1
ATOM 689 O O . LYS A 1 90 ? -7.969 -3.035 6.348 1.00 91.38 90 LYS A O 1
ATOM 694 N N . ARG A 1 91 ? -8.834 -4.653 5.064 1.00 93.44 91 ARG A N 1
ATOM 695 C CA . ARG A 1 91 ? -9.634 -3.732 4.248 1.00 93.44 91 ARG A CA 1
ATO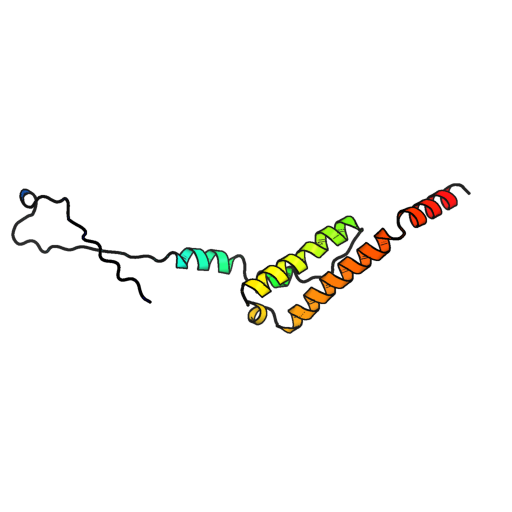M 696 C C . ARG A 1 91 ? -10.640 -2.961 5.091 1.00 93.44 91 ARG A C 1
ATOM 698 O O . ARG A 1 91 ? -10.783 -1.748 4.943 1.00 93.44 91 ARG A O 1
ATOM 705 N N . ASN A 1 92 ? -11.324 -3.654 5.998 1.00 92.31 92 ASN A N 1
ATOM 706 C CA . ASN A 1 92 ? -12.287 -3.015 6.887 1.00 92.31 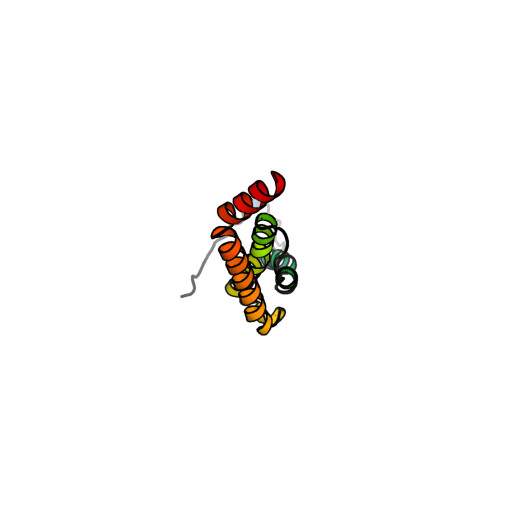92 ASN A CA 1
ATOM 707 C C . ASN A 1 92 ? -11.586 -2.100 7.890 1.00 92.31 92 ASN A C 1
ATOM 709 O O . ASN A 1 92 ? -12.069 -0.995 8.127 1.00 92.31 92 ASN A O 1
ATOM 713 N N . GLU A 1 93 ? -10.441 -2.521 8.424 1.00 92.00 93 GLU A N 1
ATOM 714 C CA . GLU A 1 93 ? -9.630 -1.711 9.331 1.00 92.00 93 GLU A CA 1
ATOM 715 C C . GLU A 1 93 ? -9.172 -0.398 8.675 1.00 92.00 93 GLU A C 1
ATOM 717 O O . GLU A 1 93 ? -9.423 0.688 9.202 1.00 92.00 93 GLU A O 1
ATOM 722 N N . ALA A 1 94 ? -8.601 -0.474 7.471 1.00 90.81 94 ALA A N 1
ATOM 723 C CA . ALA A 1 94 ? -8.164 0.693 6.715 1.00 90.81 94 ALA A CA 1
ATOM 724 C C . ALA A 1 94 ? -9.324 1.668 6.448 1.00 90.81 94 ALA A C 1
ATOM 726 O O . ALA A 1 94 ? -9.192 2.882 6.630 1.00 90.81 94 ALA A O 1
ATOM 727 N N . ILE A 1 95 ? -10.502 1.144 6.090 1.00 90.38 95 ILE A N 1
ATOM 728 C CA . ILE A 1 95 ? -11.718 1.947 5.913 1.00 90.38 95 ILE A CA 1
ATOM 729 C C . ILE A 1 95 ? -12.143 2.620 7.229 1.00 90.38 95 ILE A C 1
ATOM 731 O O . ILE A 1 95 ? -12.584 3.774 7.201 1.00 90.38 95 ILE A O 1
ATOM 735 N N . GLN A 1 96 ? -12.019 1.946 8.376 1.00 90.06 96 GLN A N 1
ATOM 736 C CA . GLN A 1 96 ? -12.310 2.551 9.681 1.00 90.06 96 GLN A CA 1
ATOM 737 C C . GLN A 1 96 ? -11.336 3.685 10.013 1.00 90.06 96 GLN A C 1
ATOM 739 O O . GLN A 1 96 ? -11.785 4.757 10.424 1.00 90.06 96 GLN 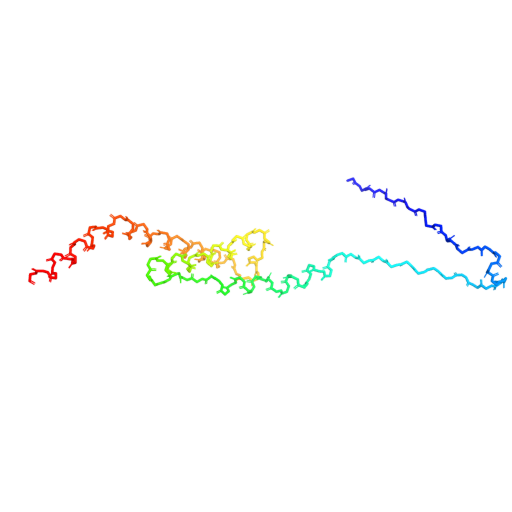A O 1
ATOM 744 N N . HIS A 1 97 ? -10.035 3.515 9.766 1.00 87.06 97 HIS A N 1
ATOM 745 C CA . HIS A 1 97 ? -9.038 4.574 9.975 1.00 87.06 97 HIS A CA 1
ATOM 746 C C . HIS A 1 97 ? -9.331 5.814 9.118 1.00 87.06 97 HIS A C 1
ATOM 748 O O . HIS A 1 97 ? -9.298 6.942 9.620 1.00 87.06 97 HIS A O 1
ATOM 754 N N . ILE A 1 98 ? -9.733 5.621 7.855 1.00 84.06 98 ILE A N 1
ATOM 755 C CA . ILE A 1 98 ? -10.147 6.711 6.952 1.00 84.06 98 ILE A CA 1
ATOM 756 C C . ILE A 1 98 ? -11.399 7.432 7.481 1.00 84.06 98 ILE A C 1
ATOM 758 O O . ILE A 1 98 ? -11.475 8.664 7.445 1.00 84.06 98 ILE A O 1
ATOM 762 N N . LYS A 1 99 ? -12.400 6.690 7.972 1.00 81.25 99 LYS A N 1
ATOM 763 C CA . LYS A 1 99 ? -13.643 7.267 8.517 1.00 81.25 99 LYS A CA 1
ATOM 764 C C . LYS A 1 99 ? -13.390 8.054 9.804 1.00 81.25 99 LYS A C 1
ATOM 766 O O . LYS A 1 99 ? -13.851 9.190 9.918 1.00 81.25 99 LYS A O 1
ATOM 771 N N . THR A 1 100 ? -12.629 7.489 10.736 1.00 74.12 100 THR A N 1
ATOM 772 C CA . THR A 1 100 ? -12.291 8.124 12.019 1.00 74.12 100 THR A CA 1
ATOM 773 C C . THR A 1 100 ? -11.478 9.401 11.811 1.00 74.12 100 THR A C 1
ATOM 775 O O . THR A 1 100 ? -11.797 10.434 12.402 1.00 74.12 100 THR A O 1
ATOM 778 N N . GLY A 1 101 ? -10.502 9.384 10.895 1.00 66.38 101 GLY A N 1
ATOM 779 C CA . GLY A 1 101 ? -9.730 10.576 10.531 1.00 66.38 101 GLY A CA 1
ATOM 780 C C . GLY A 1 101 ? -10.603 11.722 9.999 1.00 66.38 101 GLY A C 1
ATOM 781 O O . GLY A 1 101 ? -10.419 12.877 10.395 1.00 66.38 101 GLY A O 1
ATOM 782 N N . LYS A 1 102 ? -11.610 11.411 9.166 1.00 59.78 102 LYS A N 1
ATOM 783 C CA . LYS A 1 102 ? -12.586 12.396 8.662 1.00 59.78 102 LYS A CA 1
ATOM 784 C C . LYS A 1 102 ? -13.489 12.957 9.763 1.00 59.78 102 LYS A C 1
ATOM 786 O O . LYS A 1 102 ? -13.737 14.162 9.775 1.00 59.78 102 LYS A O 1
ATOM 791 N N . LEU A 1 103 ? -13.964 12.117 10.684 1.00 58.00 103 LEU A N 1
ATOM 792 C CA . LEU A 1 103 ? -14.805 12.545 11.809 1.00 58.00 103 LEU A CA 1
ATOM 793 C C . LEU A 1 103 ? -14.046 13.463 12.774 1.00 58.00 103 LEU A C 1
ATOM 795 O O . LEU A 1 103 ? -14.573 14.503 13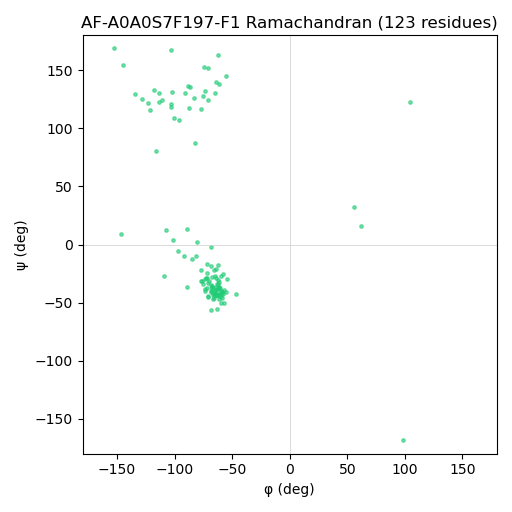.165 1.00 58.00 103 LEU A O 1
ATOM 799 N N . HIS A 1 104 ? -12.788 13.142 13.086 1.00 57.44 104 HIS A N 1
ATOM 800 C CA . HIS A 1 104 ? -11.933 13.998 13.912 1.00 57.44 104 HIS A CA 1
ATOM 801 C C . HIS A 1 104 ? -11.758 15.397 13.294 1.00 57.44 104 HIS A C 1
ATOM 803 O O . HIS A 1 104 ? -11.850 16.414 13.983 1.00 57.44 104 HIS A O 1
ATOM 809 N N . ARG A 1 105 ? -11.590 15.469 11.966 1.00 53.06 105 ARG A N 1
ATOM 810 C CA . ARG A 1 105 ? -11.544 16.741 11.229 1.00 53.06 105 ARG A CA 1
ATOM 811 C C . ARG A 1 105 ? -12.873 17.495 11.280 1.00 53.06 105 ARG A C 1
ATOM 813 O O . ARG A 1 105 ? -12.856 18.711 11.434 1.00 53.06 105 ARG A O 1
ATOM 820 N N . ALA A 1 106 ? -14.002 16.807 11.120 1.00 54.12 106 ALA A N 1
ATOM 821 C CA . ALA A 1 106 ? -15.319 17.440 11.172 1.00 54.12 106 ALA A CA 1
ATOM 822 C C . ALA A 1 106 ? -15.571 18.088 12.543 1.00 54.12 106 ALA A C 1
ATOM 824 O O . ALA A 1 106 ? -15.992 19.238 12.589 1.00 54.12 106 ALA A O 1
ATOM 825 N N . PHE A 1 107 ? -15.201 17.402 13.631 1.00 52.22 107 PHE A N 1
ATOM 826 C CA . PHE A 1 107 ? -15.322 17.912 14.999 1.00 52.22 107 PHE A CA 1
ATOM 827 C C . PHE A 1 107 ? -14.446 19.153 15.257 1.00 52.22 107 PHE A C 1
ATOM 829 O O . PHE A 1 107 ? -14.893 20.112 15.878 1.00 52.22 107 PHE A O 1
ATOM 836 N N . LEU A 1 108 ? -13.220 19.187 14.718 1.00 54.75 108 LEU A N 1
ATOM 837 C CA . LEU A 1 108 ? -12.365 20.383 14.764 1.00 54.75 108 LEU A CA 1
ATOM 838 C C . LEU A 1 108 ? -12.873 21.509 13.841 1.00 54.75 108 LEU A C 1
ATOM 840 O O . LEU A 1 108 ? -12.710 22.690 14.142 1.00 54.75 108 LEU A O 1
ATOM 844 N N . GLY A 1 109 ? -13.488 21.168 12.709 1.00 52.31 109 GLY A N 1
ATOM 845 C CA . GLY A 1 109 ? -13.989 22.132 11.729 1.00 52.31 109 GLY A CA 1
ATOM 846 C C . GLY A 1 109 ? -15.242 22.885 12.177 1.00 52.31 109 GLY A C 1
ATOM 847 O O . GLY A 1 109 ? -15.423 24.030 11.775 1.00 52.31 109 GLY A O 1
ATOM 848 N N . THR A 1 110 ? -16.086 22.283 13.016 1.00 45.50 110 THR A N 1
ATOM 849 C CA . THR A 1 110 ? -17.329 22.914 13.486 1.00 45.50 110 THR A CA 1
ATOM 850 C C . THR A 1 110 ? -17.156 23.826 14.696 1.00 45.50 110 THR A C 1
ATOM 852 O O . THR A 1 110 ? -18.076 24.581 14.976 1.00 45.50 110 THR A O 1
ATOM 855 N N . ASP A 1 111 ? -16.008 23.811 15.387 1.00 50.97 111 ASP A N 1
ATOM 856 C CA . ASP A 1 111 ? -15.875 24.578 16.636 1.00 50.97 111 ASP A CA 1
ATOM 857 C C . ASP A 1 111 ? -14.477 25.153 16.929 1.00 50.97 111 ASP A C 1
ATOM 859 O O . ASP A 1 111 ? -14.251 25.703 18.000 1.00 50.97 111 ASP A O 1
ATOM 863 N N . THR A 1 112 ? -13.508 25.113 16.006 1.00 53.16 112 THR A N 1
ATOM 864 C CA . THR A 1 112 ? -12.169 25.691 16.278 1.00 53.16 112 THR A CA 1
ATOM 865 C C . THR A 1 112 ? -12.203 27.202 16.502 1.00 53.16 112 THR A C 1
ATOM 867 O O . THR A 1 112 ? -11.496 27.703 17.375 1.00 53.16 112 THR A O 1
ATOM 870 N N . THR A 1 113 ? -13.049 27.947 15.789 1.00 53.28 113 THR A N 1
ATOM 871 C CA . THR A 1 113 ? -13.197 29.396 16.004 1.00 53.28 113 THR A CA 1
ATOM 872 C C . THR A 1 113 ? -13.838 29.701 17.361 1.00 53.28 113 THR A C 1
ATOM 874 O O . THR A 1 113 ? -13.37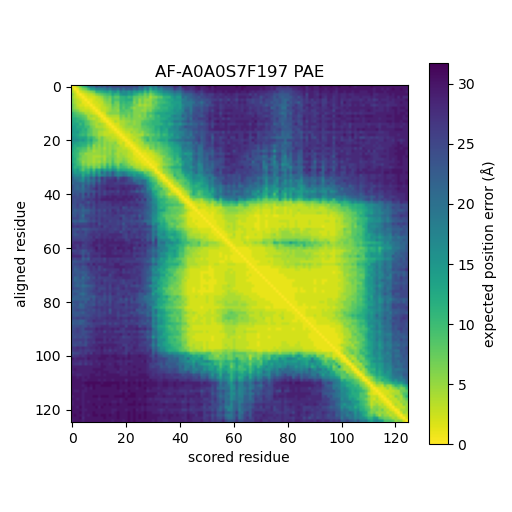5 30.592 18.075 1.00 53.28 113 THR A O 1
ATOM 877 N N . TYR A 1 114 ? -14.849 28.925 17.764 1.00 51.22 114 TYR A N 1
ATOM 878 C CA . TYR A 1 114 ? -15.527 29.089 19.050 1.00 51.22 114 TYR A CA 1
ATOM 879 C C . TYR A 1 114 ? -14.620 28.660 20.217 1.00 51.22 114 TYR A C 1
ATOM 881 O O . TYR A 1 114 ? -14.439 29.410 21.178 1.00 51.22 114 TYR A O 1
ATOM 889 N N . MET A 1 115 ? -13.931 27.522 20.093 1.00 53.38 115 MET A N 1
ATOM 890 C CA . MET A 1 115 ? -12.988 27.006 21.090 1.00 53.38 115 MET A CA 1
ATOM 891 C C . MET A 1 115 ? -11.759 27.910 21.272 1.00 53.38 115 MET A C 1
ATOM 893 O O . MET A 1 115 ? -11.341 28.148 22.409 1.00 53.38 115 MET A O 1
ATOM 897 N N . MET A 1 116 ? -11.205 28.478 20.191 1.00 54.66 116 MET A N 1
ATOM 898 C CA . MET A 1 116 ? -10.113 29.456 20.293 1.00 54.66 116 MET A CA 1
ATOM 899 C C . MET A 1 116 ? -10.578 30.768 20.941 1.00 54.66 116 MET A C 1
ATOM 901 O O . MET A 1 116 ? -9.841 31.346 21.743 1.00 54.66 116 MET A O 1
ATOM 905 N N . SER A 1 117 ? -11.814 31.210 20.674 1.00 55.66 117 SER A N 1
ATOM 906 C CA . SER A 1 117 ? -12.370 32.418 21.299 1.00 55.66 117 SER A CA 1
ATOM 907 C C . SER A 1 117 ? -12.518 32.277 22.823 1.00 55.66 117 SER A C 1
ATOM 909 O O . SER A 1 117 ? -12.181 33.208 23.561 1.00 55.66 117 SER A O 1
ATOM 911 N N . LEU A 1 118 ? -12.910 31.087 23.303 1.00 49.66 118 LEU A N 1
ATOM 912 C CA . LEU A 1 118 ? -13.077 30.764 24.725 1.00 49.66 118 LEU A CA 1
ATOM 913 C C . LEU A 1 118 ? -11.742 30.649 25.477 1.00 49.66 118 LEU A C 1
ATOM 9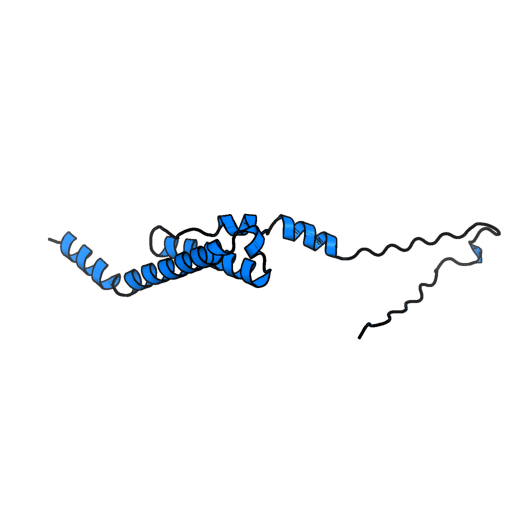15 O O . LEU A 1 118 ? -11.632 31.088 26.624 1.00 49.66 118 LEU A O 1
ATOM 919 N N . GLN A 1 119 ? -10.697 30.105 24.844 1.00 49.03 119 GLN A N 1
ATOM 920 C CA . GLN A 1 119 ? -9.356 30.085 25.442 1.00 49.03 119 GLN A CA 1
ATOM 921 C C . GLN A 1 119 ? -8.761 31.494 25.563 1.00 49.03 119 GLN A C 1
ATOM 923 O O . GLN A 1 119 ? -8.103 31.807 26.559 1.00 49.03 119 GLN A O 1
ATOM 928 N N . HIS A 1 120 ? -9.029 32.371 24.592 1.00 50.06 120 HIS A N 1
ATOM 929 C CA . HIS A 1 120 ? -8.519 33.740 24.606 1.00 50.06 120 HIS A CA 1
ATOM 930 C C . HIS A 1 120 ? -9.225 34.640 25.635 1.00 50.06 120 HIS A C 1
ATOM 932 O O . HIS A 1 120 ? -8.591 35.546 26.182 1.00 50.06 120 HIS A O 1
ATOM 938 N N . THR A 1 121 ? -10.503 34.379 25.941 1.00 53.28 121 THR A N 1
ATOM 939 C CA . THR A 1 121 ? -11.253 35.090 26.995 1.00 53.28 121 THR A CA 1
ATOM 940 C C . THR A 1 121 ? -10.866 34.639 28.403 1.00 53.28 121 THR A C 1
ATOM 942 O O . THR A 1 121 ? -10.861 35.463 29.313 1.00 53.28 121 THR A O 1
ATOM 945 N N . LYS A 1 122 ? -10.483 33.369 28.599 1.00 52.97 122 LYS A N 1
ATOM 946 C CA . LYS A 1 122 ? -10.014 32.864 29.904 1.00 52.97 122 LYS A CA 1
ATOM 947 C C . LYS A 1 122 ? -8.581 33.266 30.263 1.00 52.97 122 LYS A C 1
ATOM 949 O O . LYS A 1 122 ? -8.256 33.282 31.438 1.00 52.97 122 LYS A O 1
ATOM 954 N N . ARG A 1 123 ? -7.735 33.614 29.286 1.00 50.22 123 ARG A N 1
ATOM 955 C CA . ARG A 1 123 ? -6.369 34.130 29.524 1.00 50.22 123 ARG A CA 1
ATOM 956 C C . ARG A 1 123 ? -6.300 35.623 29.867 1.00 50.22 123 ARG A C 1
ATOM 958 O O . ARG A 1 123 ? -5.227 36.105 30.205 1.00 50.22 123 ARG A O 1
ATOM 965 N N . LYS A 1 124 ? -7.408 36.360 29.730 1.00 47.88 124 LYS A N 1
ATOM 966 C CA . LYS A 1 124 ? -7.497 37.804 30.021 1.00 47.88 124 LYS A CA 1
ATOM 967 C C . LYS A 1 124 ? -8.282 38.123 31.306 1.00 47.88 124 LYS A C 1
ATOM 969 O O . LYS A 1 124 ? -8.635 39.281 31.511 1.00 47.88 124 LYS A O 1
ATOM 974 N N . LYS A 1 125 ? -8.573 37.120 32.137 1.00 43.84 125 LYS A N 1
ATOM 975 C CA . LYS A 1 125 ? -9.120 37.285 33.488 1.00 43.84 125 LYS A CA 1
ATOM 976 C C . LYS A 1 125 ? -8.140 36.741 34.510 1.00 43.84 125 LYS A C 1
ATOM 978 O O . LYS A 1 125 ? -7.477 35.737 34.171 1.00 43.84 125 LYS A O 1
#

pLDDT: mean 74.61, std 15.31, range [41.69, 93.69]

Foldseek 3Di:
DDDDDDDDDDDPDDPVPDDPPDDDDDDDDDDDPVVVVVVVCVVDDLVVLLVLLDAADDPLVSSVVSLVSLVVSLVVCVVVVRCVVNPVVSNVSSVVSNVVSVVVNVVCVVPVVVVVVVVVVVVVD

Organism: NCBI:txid188132